Protein AF-A0A7Y3MAB2-F1 (afdb_monomer_lite)

Foldseek 3Di:
DQCLVQVVLVLAVVLVVQLVVPDPPSSVSNVVVVVVVVVVVVCLVPPQCVDPDPVNVVVLVVLLVVLCCQQVSLVVSCVVVVHRHGCNVVSVVSNVVSVVSVVVVVVVD

Sequence (109 aa):
MEEFTGRLWESFPPAEALCGLISDDHETGFLTINISILLFGLASYLFFLKKNNSLSNLIIWFWIVIGFVNGIGHFVWSIIQTAYTPGLATSQAVFLATILLLIKFRENN

Radius of gyration: 15.14 Å; chains: 1; bounding box: 39×25×43 Å

Structure (mmCIF, N/CA/C/O backbone):
data_AF-A0A7Y3MAB2-F1
#
_entry.id   AF-A0A7Y3MAB2-F1
#
loop_
_atom_site.group_PDB
_atom_site.id
_atom_site.type_symbol
_atom_site.label_atom_id
_atom_site.label_alt_id
_atom_site.label_comp_id
_atom_site.label_asym_id
_atom_site.label_entity_id
_atom_site.label_seq_id
_atom_site.pdbx_PDB_ins_code
_atom_site.Cartn_x
_atom_site.Cartn_y
_atom_site.Cartn_z
_atom_site.occupancy
_atom_site.B_iso_or_equiv
_atom_site.auth_seq_id
_atom_site.auth_comp_id
_atom_site.auth_asym_id
_atom_site.auth_atom_id
_atom_site.pdbx_PDB_model_num
ATOM 1 N N . MET A 1 1 ? 7.350 8.907 -4.323 1.00 65.19 1 MET A N 1
ATOM 2 C CA . MET A 1 1 ? 8.650 9.187 -4.977 1.00 65.19 1 MET A CA 1
ATOM 3 C C . MET A 1 1 ? 9.327 7.898 -5.406 1.00 65.19 1 MET A C 1
ATOM 5 O O . MET A 1 1 ? 9.539 7.774 -6.595 1.00 65.19 1 MET A O 1
ATOM 9 N N . GLU A 1 2 ? 9.577 6.938 -4.504 1.00 85.00 2 GLU A N 1
ATOM 10 C CA . GLU A 1 2 ? 10.221 5.643 -4.810 1.00 85.00 2 GLU A CA 1
ATOM 11 C C . GLU A 1 2 ? 9.636 4.914 -6.038 1.00 85.00 2 GLU A C 1
ATOM 13 O O . GLU A 1 2 ? 10.351 4.627 -6.995 1.00 85.00 2 GLU A O 1
ATOM 18 N N . GLU A 1 3 ? 8.329 4.651 -6.028 1.00 80.88 3 GLU A N 1
ATOM 19 C CA . GLU A 1 3 ? 7.636 3.907 -7.091 1.00 80.88 3 GLU A CA 1
ATOM 20 C C . GLU A 1 3 ? 7.648 4.643 -8.434 1.00 80.88 3 GLU A C 1
ATOM 22 O O . GLU A 1 3 ? 7.754 4.016 -9.483 1.00 80.88 3 GLU A O 1
ATOM 27 N N . PHE A 1 4 ? 7.601 5.978 -8.397 1.00 83.25 4 PHE A N 1
ATOM 28 C CA . PHE A 1 4 ? 7.655 6.815 -9.592 1.00 83.25 4 PHE A CA 1
ATOM 29 C C . PHE A 1 4 ? 9.072 6.884 -10.168 1.00 83.25 4 PHE A C 1
ATOM 31 O O . PHE A 1 4 ? 9.269 6.683 -11.360 1.00 83.25 4 PHE A O 1
ATOM 38 N N . THR A 1 5 ? 10.086 7.067 -9.315 1.00 84.88 5 THR A N 1
ATOM 39 C CA . THR A 1 5 ? 11.497 7.035 -9.733 1.00 84.88 5 THR A CA 1
ATOM 40 C C . THR A 1 5 ? 11.913 5.670 -10.267 1.00 84.88 5 THR A C 1
ATOM 42 O O . THR A 1 5 ? 12.757 5.588 -11.153 1.00 84.88 5 THR A O 1
ATOM 45 N N . GLY A 1 6 ? 11.320 4.601 -9.734 1.00 82.88 6 GLY A N 1
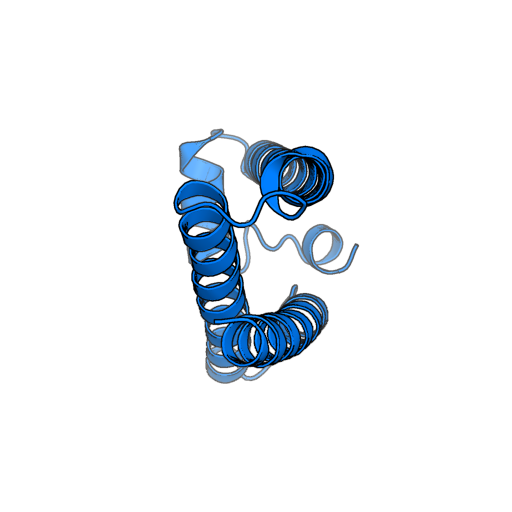ATOM 46 C CA . GLY A 1 6 ? 11.581 3.232 -10.154 1.00 82.88 6 GLY A CA 1
ATOM 47 C C . GLY A 1 6 ? 10.695 2.735 -11.293 1.00 82.88 6 GLY A C 1
ATOM 48 O O . GLY A 1 6 ? 10.819 1.569 -11.656 1.00 82.88 6 GLY A O 1
ATOM 49 N N . ARG A 1 7 ? 9.802 3.582 -11.832 1.00 88.56 7 ARG A N 1
ATOM 50 C CA . ARG A 1 7 ? 8.846 3.228 -12.895 1.00 88.56 7 ARG A CA 1
ATOM 51 C C . ARG A 1 7 ? 8.141 1.908 -12.580 1.00 88.56 7 ARG A C 1
ATOM 53 O O . ARG A 1 7 ? 8.258 0.920 -13.304 1.00 88.56 7 ARG A O 1
ATOM 60 N N . LEU A 1 8 ? 7.460 1.854 -11.433 1.00 88.38 8 LEU A N 1
ATOM 61 C CA . LEU A 1 8 ? 6.841 0.620 -10.931 1.00 88.38 8 LEU A CA 1
ATOM 62 C C . LEU A 1 8 ? 5.901 -0.026 -11.963 1.00 88.38 8 LEU A C 1
ATOM 64 O O . LEU A 1 8 ? 5.843 -1.249 -12.067 1.00 88.38 8 LEU A O 1
ATOM 68 N N . TRP A 1 9 ? 5.225 0.801 -12.759 1.00 89.25 9 TRP A N 1
ATOM 69 C CA . TRP A 1 9 ? 4.334 0.395 -13.848 1.00 89.25 9 TRP A CA 1
ATOM 70 C C . TRP A 1 9 ? 5.026 -0.329 -15.017 1.00 89.25 9 TRP A C 1
ATOM 72 O O . TRP A 1 9 ? 4.342 -0.810 -15.910 1.00 89.25 9 TRP A O 1
ATOM 82 N N . GLU A 1 10 ? 6.356 -0.424 -15.020 1.00 88.56 10 GLU A N 1
ATOM 83 C CA . GLU A 1 10 ? 7.148 -1.193 -15.996 1.00 88.56 10 GLU A CA 1
ATOM 84 C C . GLU A 1 10 ? 7.915 -2.359 -15.358 1.00 88.56 10 GLU A C 1
ATOM 86 O O . GLU A 1 10 ? 8.335 -3.282 -16.047 1.00 88.56 10 GLU A O 1
ATOM 91 N N . SER A 1 11 ? 8.146 -2.317 -14.044 1.00 85.38 11 SER A N 1
ATOM 92 C CA . SER A 1 11 ? 9.021 -3.270 -13.343 1.00 85.38 11 SER A CA 1
ATOM 93 C C . SER A 1 11 ? 8.272 -4.272 -12.466 1.00 85.38 11 SER A C 1
ATOM 95 O O . SER A 1 11 ? 8.865 -5.249 -11.998 1.00 85.38 11 SER A O 1
ATOM 97 N N . PHE A 1 12 ? 6.977 -4.050 -12.238 1.00 87.94 12 PHE A N 1
ATOM 98 C CA . PHE A 1 12 ? 6.119 -4.925 -11.454 1.00 87.94 12 PHE A CA 1
ATOM 99 C C . PHE A 1 12 ? 4.889 -5.338 -12.279 1.00 87.94 12 PHE A C 1
ATOM 101 O O . PHE A 1 12 ? 3.996 -4.513 -12.481 1.00 87.94 12 PHE A O 1
ATOM 108 N N . PRO A 1 13 ? 4.793 -6.609 -12.726 1.00 90.19 13 PRO A N 1
ATOM 109 C CA . PRO A 1 13 ? 3.742 -7.055 -13.645 1.00 90.19 13 PRO A CA 1
ATOM 110 C C . PRO A 1 13 ? 2.303 -6.766 -13.183 1.00 90.19 13 PRO A C 1
ATOM 112 O O . PRO A 1 13 ? 1.477 -6.388 -14.011 1.00 90.19 13 PRO A O 1
ATOM 115 N N . PRO A 1 14 ? 1.959 -6.874 -11.881 1.00 88.75 14 PRO A N 1
ATOM 116 C CA . PRO A 1 14 ? 0.638 -6.465 -11.411 1.00 88.75 14 PRO A CA 1
ATOM 117 C C . PRO A 1 14 ? 0.359 -4.970 -11.596 1.00 88.75 14 PRO A C 1
ATOM 119 O O . PRO A 1 14 ? -0.762 -4.606 -11.941 1.00 88.75 14 PRO A O 1
ATOM 122 N N . ALA A 1 15 ? 1.354 -4.100 -11.383 1.00 89.44 15 ALA A N 1
ATOM 123 C CA . ALA A 1 15 ? 1.190 -2.667 -11.613 1.00 89.44 15 ALA A CA 1
ATOM 124 C C . ALA A 1 15 ? 1.059 -2.363 -13.107 1.00 89.44 15 ALA A C 1
ATOM 126 O O . ALA A 1 15 ? 0.165 -1.612 -13.479 1.00 89.44 15 ALA A O 1
ATOM 127 N N . GLU A 1 16 ? 1.885 -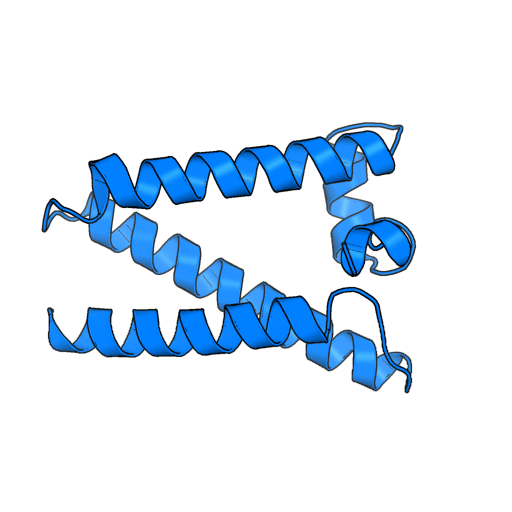2.981 -13.950 1.00 91.62 16 GLU A N 1
ATOM 128 C CA . GLU A 1 16 ? 1.808 -2.854 -15.410 1.00 91.62 16 GLU A CA 1
ATOM 129 C C . GLU A 1 16 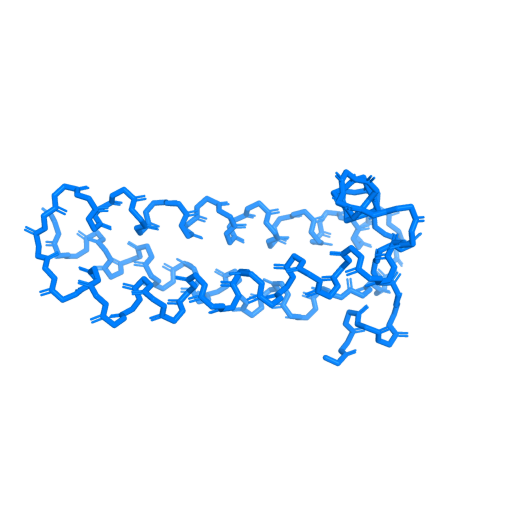? 0.410 -3.218 -15.930 1.00 91.62 16 GLU A C 1
ATOM 131 O O . GLU A 1 16 ? -0.244 -2.409 -16.587 1.00 91.62 16 GLU A O 1
ATOM 136 N N . ALA A 1 17 ? -0.101 -4.392 -15.543 1.00 92.06 17 ALA A N 1
ATOM 137 C CA . ALA A 1 17 ? -1.425 -4.854 -15.946 1.00 92.06 17 ALA A CA 1
ATOM 138 C C . ALA A 1 17 ? -2.541 -3.902 -15.490 1.00 92.06 17 ALA A C 1
ATOM 140 O O . ALA A 1 17 ? -3.443 -3.593 -16.264 1.00 92.06 17 ALA A O 1
ATOM 141 N N . LEU A 1 18 ? -2.487 -3.412 -14.245 1.00 92.06 18 LEU A N 1
ATOM 142 C CA . LEU A 1 18 ? -3.478 -2.462 -13.736 1.00 92.06 18 LEU A CA 1
ATOM 143 C C . LEU A 1 18 ? -3.416 -1.116 -14.465 1.00 92.06 18 LEU A C 1
ATOM 145 O O . LEU A 1 18 ? -4.463 -0.549 -14.766 1.00 92.06 18 LEU A O 1
ATOM 149 N N . CYS A 1 19 ? -2.219 -0.610 -14.763 1.00 93.06 19 CYS A N 1
ATOM 150 C CA . CYS A 1 19 ? -2.053 0.663 -15.464 1.00 93.06 19 CYS A CA 1
ATOM 151 C C . CYS A 1 19 ? -2.565 0.577 -16.906 1.00 93.06 19 CYS A C 1
ATOM 153 O O . CYS A 1 19 ? -3.299 1.470 -17.330 1.00 93.06 19 CYS A O 1
ATOM 155 N N . GLY A 1 20 ? -2.273 -0.524 -17.608 1.00 92.50 20 GLY A N 1
ATOM 156 C CA . GLY A 1 20 ? -2.757 -0.777 -18.969 1.00 92.50 20 GLY A CA 1
ATOM 157 C C . GLY A 1 20 ? -4.280 -0.918 -19.084 1.00 92.50 20 GLY A C 1
ATOM 158 O O . GLY A 1 20 ? -4.844 -0.650 -20.139 1.00 92.50 20 GLY A O 1
ATOM 159 N N . LEU A 1 21 ? -4.986 -1.272 -18.000 1.00 95.25 21 LEU A N 1
ATOM 160 C CA . LEU A 1 21 ? -6.459 -1.255 -17.978 1.00 95.25 21 LEU A CA 1
ATOM 161 C C . LEU A 1 21 ? -7.047 0.163 -17.961 1.00 95.25 21 LEU A C 1
ATOM 163 O O . LEU A 1 21 ? -8.224 0.338 -18.274 1.00 95.25 21 LEU A O 1
ATOM 167 N N . ILE A 1 22 ? -6.262 1.156 -17.544 1.00 94.81 22 ILE A N 1
ATOM 168 C CA . ILE A 1 22 ? -6.707 2.545 -17.395 1.00 94.81 22 ILE A CA 1
ATOM 169 C C . ILE A 1 22 ? -6.283 3.398 -18.591 1.00 94.81 22 ILE A C 1
ATOM 171 O O . ILE A 1 22 ? -7.047 4.263 -19.016 1.00 94.81 22 ILE A O 1
ATOM 175 N N . SER A 1 23 ? -5.074 3.186 -19.113 1.00 93.00 23 SER A N 1
ATOM 176 C CA . SER A 1 23 ? -4.484 4.005 -20.174 1.00 93.00 23 SER A CA 1
ATOM 177 C C . SER A 1 23 ? -3.423 3.217 -20.944 1.00 93.00 23 SER A C 1
ATOM 179 O O . SER A 1 23 ? -2.637 2.495 -20.334 1.00 93.00 23 SER A O 1
ATOM 181 N N . ASP A 1 24 ? -3.352 3.424 -22.264 1.00 92.31 24 ASP A N 1
ATOM 182 C CA . ASP A 1 24 ? -2.269 2.894 -23.111 1.00 92.31 24 ASP A CA 1
ATOM 183 C C . ASP A 1 24 ? -0.899 3.469 -22.705 1.00 92.31 24 ASP A C 1
ATOM 185 O O . ASP A 1 24 ? 0.131 2.811 -22.834 1.00 92.31 24 ASP A O 1
ATOM 189 N N . ASP A 1 25 ? -0.882 4.697 -22.176 1.00 93.56 25 ASP A N 1
ATOM 190 C CA . ASP A 1 25 ? 0.271 5.234 -21.457 1.00 93.56 25 ASP A CA 1
ATOM 191 C C . ASP A 1 25 ? 0.220 4.786 -19.989 1.00 93.56 25 ASP A C 1
ATOM 193 O O . ASP A 1 25 ? -0.573 5.306 -19.191 1.00 93.56 25 ASP A O 1
ATOM 197 N N . HIS A 1 26 ? 1.068 3.813 -19.644 1.00 92.00 26 HIS A N 1
ATOM 198 C CA . HIS A 1 26 ? 1.139 3.225 -18.308 1.00 92.00 26 HIS A CA 1
ATOM 199 C C . HIS A 1 26 ? 1.530 4.235 -17.221 1.00 92.00 26 HIS A C 1
ATOM 201 O O . HIS A 1 26 ? 1.087 4.081 -16.084 1.00 92.00 26 HIS A O 1
ATOM 207 N N . GLU A 1 27 ? 2.304 5.279 -17.537 1.00 92.88 27 GLU A N 1
ATOM 208 C CA . GLU A 1 27 ? 2.655 6.313 -16.555 1.00 92.88 27 GLU A CA 1
ATOM 209 C C . G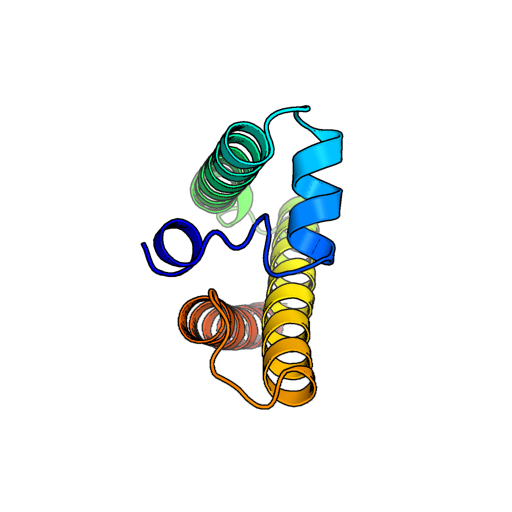LU A 1 27 ? 1.408 7.111 -16.149 1.00 92.88 27 GLU A C 1
ATOM 211 O O . GLU A 1 27 ? 1.120 7.275 -14.958 1.00 92.88 27 GLU A O 1
ATOM 216 N N . THR A 1 28 ? 0.607 7.529 -17.135 1.00 93.12 28 THR A N 1
ATOM 217 C CA . THR A 1 28 ? -0.693 8.164 -16.890 1.00 93.12 28 THR A CA 1
ATOM 218 C C . THR A 1 28 ? -1.621 7.232 -16.109 1.00 93.12 28 THR A C 1
ATOM 220 O O . THR A 1 28 ? -2.206 7.654 -15.109 1.00 93.12 28 THR A O 1
ATOM 223 N N . GLY A 1 29 ? -1.708 5.952 -16.492 1.00 92.88 29 GLY A N 1
ATOM 224 C CA . GLY A 1 29 ? -2.494 4.949 -15.764 1.00 92.88 29 GLY A CA 1
ATOM 225 C C . GLY A 1 29 ? -2.069 4.824 -14.296 1.00 92.88 29 GLY A C 1
ATOM 226 O O . GLY A 1 29 ? -2.911 4.841 -13.394 1.00 92.88 29 GLY A O 1
ATOM 227 N N . PHE A 1 30 ? -0.760 4.799 -14.040 1.00 92.56 30 PHE A N 1
ATOM 228 C CA . PHE A 1 30 ? -0.193 4.738 -12.696 1.00 92.56 30 PHE A CA 1
ATOM 229 C C . PHE A 1 30 ? -0.561 5.961 -11.852 1.00 92.56 30 PHE A C 1
ATOM 231 O O . PHE A 1 30 ? -0.981 5.818 -10.698 1.00 92.56 30 PHE A O 1
ATOM 238 N N . LEU A 1 31 ? -0.443 7.164 -12.421 1.00 94.06 31 LEU A N 1
ATOM 239 C CA . LEU A 1 31 ? -0.834 8.405 -11.752 1.00 94.06 31 LEU A CA 1
ATOM 240 C C . LEU A 1 31 ? -2.332 8.420 -11.444 1.00 94.06 31 LEU A C 1
ATOM 242 O O . LEU A 1 31 ? -2.721 8.726 -10.315 1.00 94.06 31 LEU A O 1
ATOM 246 N N . THR A 1 32 ? -3.176 8.043 -12.407 1.00 94.44 32 THR A N 1
ATOM 247 C CA . THR A 1 32 ? -4.631 7.991 -12.223 1.00 94.44 32 THR A CA 1
ATOM 248 C C . THR A 1 32 ? -5.021 7.037 -11.097 1.00 94.44 32 THR A C 1
ATOM 250 O O . THR A 1 32 ? -5.814 7.419 -10.230 1.00 94.44 32 THR A O 1
ATOM 253 N N . ILE A 1 33 ? -4.446 5.831 -11.056 1.00 92.94 33 ILE A N 1
ATOM 254 C CA . ILE A 1 33 ? -4.720 4.845 -10.000 1.00 92.94 33 ILE A CA 1
ATOM 255 C C . ILE A 1 33 ? -4.307 5.397 -8.636 1.00 92.94 33 ILE A C 1
ATOM 257 O O . ILE A 1 33 ? -5.119 5.409 -7.712 1.00 92.94 33 ILE A O 1
ATOM 261 N N . ASN A 1 34 ? -3.079 5.902 -8.505 1.00 92.19 34 ASN A N 1
ATOM 262 C CA . ASN A 1 34 ? -2.569 6.390 -7.223 1.00 92.19 34 ASN A CA 1
ATOM 263 C C . ASN A 1 34 ? -3.350 7.598 -6.699 1.00 92.19 34 ASN A C 1
ATOM 265 O O . ASN A 1 34 ? -3.693 7.645 -5.517 1.00 92.19 34 ASN A O 1
ATOM 269 N N . ILE A 1 35 ? -3.685 8.553 -7.570 1.00 94.62 35 ILE A N 1
ATOM 270 C CA . ILE A 1 35 ? -4.521 9.702 -7.202 1.00 94.62 35 ILE A CA 1
ATOM 271 C C . ILE A 1 35 ? -5.908 9.220 -6.768 1.00 94.62 35 ILE A C 1
ATOM 273 O O . ILE A 1 35 ? -6.417 9.674 -5.744 1.00 94.62 35 ILE A O 1
ATOM 277 N N . SER A 1 36 ? -6.499 8.266 -7.490 1.00 95.12 36 SER A N 1
ATOM 278 C CA . SER A 1 36 ? -7.813 7.710 -7.143 1.00 95.12 36 SER A CA 1
ATOM 279 C C . SER A 1 36 ? -7.794 7.007 -5.786 1.00 95.12 36 SER A C 1
ATOM 281 O O . SER A 1 36 ? -8.669 7.260 -4.960 1.00 95.12 36 SER A O 1
ATOM 283 N N . ILE A 1 37 ? -6.776 6.182 -5.519 1.00 92.88 37 ILE A N 1
ATOM 284 C CA . ILE A 1 37 ? -6.589 5.501 -4.230 1.00 92.88 37 ILE A CA 1
ATOM 285 C C . ILE A 1 37 ? -6.406 6.529 -3.111 1.00 92.88 37 ILE A C 1
ATOM 287 O O . ILE A 1 37 ? -7.057 6.417 -2.073 1.00 92.88 37 ILE A O 1
ATOM 291 N N . LEU A 1 38 ? -5.583 7.560 -3.316 1.00 92.06 38 LEU A N 1
ATOM 292 C CA . LEU A 1 38 ? -5.354 8.606 -2.319 1.00 92.06 38 LEU A CA 1
ATOM 293 C C . LEU A 1 38 ? -6.645 9.366 -1.985 1.00 92.06 38 LEU A C 1
ATOM 295 O O . LEU A 1 38 ? -6.983 9.533 -0.811 1.00 92.06 38 LEU A O 1
ATOM 299 N N . LEU A 1 39 ? -7.387 9.797 -3.009 1.00 94.56 39 LEU A N 1
ATOM 300 C CA . LEU A 1 39 ? -8.665 10.490 -2.839 1.00 94.56 39 LEU A CA 1
ATOM 301 C C . LEU A 1 39 ? -9.697 9.589 -2.157 1.00 94.56 39 LEU A C 1
ATOM 303 O O . LEU A 1 39 ? -10.399 10.036 -1.247 1.00 94.56 39 LEU A O 1
ATOM 307 N N . PHE A 1 40 ? -9.756 8.312 -2.538 1.00 93.69 40 PHE A N 1
ATOM 308 C CA . PHE A 1 40 ? -10.642 7.338 -1.912 1.00 93.69 40 PHE A CA 1
ATOM 309 C C . PHE A 1 40 ? -10.266 7.078 -0.447 1.00 93.69 40 PHE A C 1
ATOM 311 O O . PHE A 1 40 ? -11.151 6.976 0.403 1.00 93.69 40 PHE A O 1
ATOM 318 N N . GLY A 1 41 ? -8.974 7.033 -0.115 1.00 90.50 41 GLY A N 1
ATOM 319 C CA . GLY A 1 41 ? -8.481 6.893 1.259 1.00 90.50 41 GLY A CA 1
ATOM 320 C C . GLY A 1 41 ? -8.852 8.089 2.123 1.00 90.50 41 GLY A C 1
ATOM 321 O O . GLY A 1 41 ? -9.386 7.927 3.224 1.00 90.50 41 GLY A O 1
ATOM 322 N N . LEU A 1 42 ? -8.670 9.299 1.593 1.00 92.06 42 LEU A N 1
ATOM 323 C CA . LEU A 1 42 ? -9.071 10.525 2.275 1.00 92.06 42 LEU A CA 1
ATOM 324 C C . LEU A 1 42 ? -10.589 10.573 2.497 1.00 92.06 42 LEU A C 1
ATOM 326 O O . LEU A 1 42 ? -11.044 10.859 3.606 1.00 92.06 42 LEU A O 1
ATOM 330 N N . ALA A 1 43 ? -11.378 10.236 1.475 1.00 90.50 43 ALA A N 1
ATOM 331 C CA . ALA A 1 43 ? -12.830 10.161 1.590 1.00 90.50 43 ALA A CA 1
ATOM 332 C C . ALA A 1 43 ? -13.268 9.095 2.613 1.00 90.50 43 ALA A C 1
ATOM 334 O O . ALA A 1 43 ? -14.130 9.362 3.454 1.00 90.50 43 ALA A O 1
ATOM 335 N N . SER A 1 44 ? -12.631 7.919 2.600 1.00 88.94 44 SER A N 1
ATOM 336 C CA . SER A 1 44 ? -12.856 6.836 3.570 1.00 88.94 44 SER A CA 1
ATOM 337 C C . SER A 1 44 ? -12.697 7.339 5.007 1.00 88.94 44 SER A C 1
ATOM 339 O O . SER A 1 44 ? -13.590 7.158 5.841 1.00 88.94 44 SER A O 1
ATOM 341 N N . TYR A 1 45 ? -11.595 8.042 5.280 1.00 85.81 45 TYR A N 1
ATOM 342 C CA . TYR A 1 45 ? -11.294 8.588 6.600 1.00 85.81 45 TYR A CA 1
ATOM 343 C C . TYR A 1 45 ? -12.266 9.690 7.038 1.00 85.81 45 TYR A C 1
ATOM 345 O O . TYR A 1 45 ? -12.747 9.680 8.174 1.00 85.81 45 TYR A O 1
ATOM 353 N N . LEU A 1 46 ? -12.584 10.632 6.148 1.00 87.38 46 LEU A N 1
ATOM 354 C CA . LEU A 1 46 ? -13.411 11.788 6.497 1.00 87.38 46 LEU A CA 1
ATOM 355 C C . LEU A 1 46 ? -14.885 11.428 6.708 1.00 87.38 46 LEU A C 1
ATOM 357 O O . LEU A 1 46 ? -15.512 11.958 7.630 1.00 87.38 46 LEU A O 1
ATOM 361 N N . PHE A 1 47 ? -15.434 10.545 5.871 1.00 81.50 47 PHE A N 1
ATOM 362 C CA . PHE A 1 47 ? -16.880 10.327 5.795 1.00 81.50 47 PHE A CA 1
ATOM 363 C C . PHE A 1 47 ? -17.353 9.030 6.451 1.00 81.50 47 PHE A C 1
ATOM 365 O O . PHE A 1 47 ? -18.451 9.006 7.015 1.00 81.50 47 PHE A O 1
ATOM 372 N N . PHE A 1 48 ? -16.552 7.964 6.391 1.00 72.62 48 PHE A N 1
ATOM 373 C CA . PHE A 1 48 ? -17.017 6.622 6.741 1.00 72.62 48 PHE A CA 1
ATOM 374 C C . PHE A 1 48 ? -16.474 6.160 8.092 1.00 72.62 48 PHE A C 1
ATOM 376 O O . PHE A 1 48 ? -17.259 5.782 8.957 1.00 72.62 48 PHE A O 1
ATOM 383 N N . LEU A 1 49 ? -15.176 6.324 8.364 1.00 69.69 49 LEU A N 1
ATOM 384 C CA . LEU A 1 49 ? -14.561 5.824 9.607 1.00 69.69 49 LEU A CA 1
ATOM 385 C C . LEU A 1 49 ? -15.086 6.466 10.907 1.00 69.69 49 LEU A C 1
ATOM 387 O O . LEU A 1 49 ? -14.851 5.936 11.987 1.00 69.69 49 LEU A O 1
ATOM 391 N N . LYS A 1 50 ? -15.834 7.573 10.829 1.00 69.06 50 LYS A N 1
ATOM 392 C CA . LYS A 1 50 ? -16.498 8.192 11.993 1.00 69.06 50 LYS A CA 1
ATOM 393 C C . LYS A 1 50 ? -17.841 7.553 12.356 1.00 69.06 50 LYS A C 1
ATOM 395 O O . LYS A 1 50 ? -18.397 7.866 13.405 1.00 69.06 50 LYS A O 1
ATOM 400 N N . LYS A 1 51 ? -18.398 6.704 11.490 1.00 68.94 51 LYS A N 1
ATOM 401 C CA . LYS A 1 51 ? -19.703 6.062 11.685 1.00 68.94 51 LYS A CA 1
ATOM 402 C C . LYS A 1 51 ? -19.487 4.575 11.942 1.00 68.94 51 LYS A C 1
ATOM 404 O O . LYS A 1 51 ? -18.930 3.897 11.087 1.00 68.94 51 LYS A O 1
ATOM 409 N N . ASN A 1 52 ? -19.955 4.059 13.077 1.00 72.81 52 ASN A N 1
ATOM 410 C CA . ASN A 1 52 ? -19.911 2.624 13.369 1.00 72.81 52 ASN A CA 1
ATOM 411 C C . ASN A 1 52 ? -21.071 1.898 12.660 1.00 72.81 52 ASN A C 1
ATOM 413 O O . ASN A 1 52 ? -22.083 1.574 13.276 1.00 72.81 52 ASN A O 1
ATOM 417 N N . ASN A 1 53 ? -20.987 1.757 11.336 1.00 83.50 53 ASN A N 1
ATOM 418 C CA . ASN A 1 53 ? -22.002 1.079 10.531 1.00 83.50 53 ASN A CA 1
ATOM 419 C C . ASN A 1 53 ? -21.374 0.029 9.599 1.00 83.50 53 ASN A C 1
ATOM 421 O O . ASN A 1 53 ? -20.165 0.008 9.378 1.00 83.50 53 ASN A O 1
ATOM 425 N N . SER A 1 54 ? -22.215 -0.843 9.035 1.00 86.50 54 SER A N 1
ATOM 426 C CA . SER A 1 54 ? -21.773 -1.961 8.185 1.00 86.50 54 SER A CA 1
ATOM 427 C C . SER A 1 54 ? -20.942 -1.517 6.971 1.00 86.50 54 SER A C 1
ATOM 429 O O . SER A 1 54 ? -20.004 -2.216 6.587 1.00 86.50 54 SER A O 1
ATOM 431 N N . LEU A 1 55 ? -21.221 -0.336 6.409 1.00 88.38 55 LEU A N 1
ATOM 432 C CA . LEU A 1 55 ? -20.464 0.201 5.278 1.00 88.38 55 LEU A CA 1
ATOM 433 C C . LEU A 1 55 ? -19.034 0.583 5.682 1.00 88.38 55 LEU A C 1
ATOM 435 O O . LEU A 1 55 ? -18.093 0.295 4.948 1.00 88.38 55 LEU A O 1
ATOM 439 N N . SER A 1 56 ? -18.852 1.174 6.861 1.00 88.12 56 SER A N 1
ATOM 440 C CA . SER A 1 56 ? -17.523 1.473 7.401 1.00 88.12 56 SER A CA 1
ATOM 441 C C . SER A 1 56 ? -16.706 0.206 7.621 1.00 88.12 56 SER A C 1
ATOM 443 O O . SER A 1 56 ? -15.530 0.176 7.268 1.00 88.12 56 SER A O 1
ATOM 445 N N . ASN A 1 57 ? -17.336 -0.863 8.117 1.00 89.69 57 ASN A N 1
ATOM 446 C CA . ASN A 1 57 ? -16.678 -2.159 8.287 1.00 89.69 57 ASN A CA 1
ATOM 447 C C . ASN A 1 57 ? -16.220 -2.734 6.941 1.00 89.69 57 ASN A C 1
ATOM 449 O O . ASN A 1 57 ? -15.093 -3.211 6.832 1.00 89.69 57 ASN A O 1
ATOM 453 N N . LEU A 1 58 ? -17.058 -2.641 5.903 1.00 91.75 58 LEU A N 1
ATOM 454 C CA . LEU A 1 58 ? -16.696 -3.063 4.549 1.00 91.75 58 LEU A CA 1
ATOM 455 C C . LEU A 1 58 ? -15.513 -2.253 4.002 1.00 91.75 58 LEU A C 1
ATOM 457 O O . LEU A 1 58 ? -14.581 -2.833 3.452 1.00 91.75 58 LEU A O 1
ATOM 461 N N . ILE A 1 59 ? -15.517 -0.930 4.187 1.00 92.56 59 ILE A N 1
ATOM 462 C CA . ILE A 1 59 ? -14.432 -0.048 3.730 1.00 92.56 59 ILE A CA 1
ATOM 463 C C . ILE A 1 59 ? -13.122 -0.350 4.470 1.00 92.56 59 ILE A C 1
ATOM 465 O O . ILE A 1 59 ? -12.064 -0.390 3.847 1.00 92.56 59 ILE A O 1
ATOM 469 N N . ILE A 1 60 ? -13.169 -0.604 5.780 1.00 92.00 60 ILE A N 1
ATOM 470 C CA . ILE A 1 60 ? -11.983 -1.002 6.553 1.00 92.00 60 ILE A CA 1
ATOM 471 C C . ILE A 1 60 ? -11.423 -2.323 6.023 1.00 92.00 60 ILE A C 1
ATOM 473 O O . ILE A 1 60 ? -10.224 -2.417 5.770 1.00 92.00 60 ILE A O 1
ATOM 477 N N . TRP A 1 61 ? -12.283 -3.318 5.787 1.00 93.94 61 TRP A N 1
ATOM 478 C CA . TRP A 1 61 ? -11.862 -4.589 5.199 1.00 93.94 61 TRP A CA 1
ATOM 479 C C . TRP A 1 61 ? -11.272 -4.432 3.800 1.00 93.94 61 TRP A C 1
ATOM 481 O O . TRP A 1 61 ? -10.265 -5.071 3.505 1.00 93.94 61 TRP A O 1
ATOM 491 N N . PHE A 1 62 ? -11.841 -3.560 2.966 1.00 94.31 62 PHE A N 1
ATOM 492 C CA . PHE A 1 62 ? -11.272 -3.228 1.661 1.00 94.31 62 PHE A CA 1
ATOM 493 C C . PHE A 1 62 ? -9.823 -2.736 1.796 1.00 94.31 62 PHE A C 1
ATOM 495 O O . PHE A 1 62 ? -8.930 -3.284 1.151 1.00 94.31 62 PHE A O 1
ATOM 502 N N . TRP A 1 63 ? -9.565 -1.770 2.686 1.00 94.75 63 TRP A N 1
ATOM 503 C CA . TRP A 1 63 ? -8.209 -1.265 2.929 1.00 94.75 63 TRP A CA 1
ATOM 504 C C . TRP A 1 63 ? -7.272 -2.329 3.499 1.00 94.75 63 TRP A C 1
ATOM 506 O O . TRP A 1 63 ? -6.111 -2.385 3.098 1.00 94.75 63 TRP A O 1
ATOM 516 N N . ILE A 1 64 ? -7.776 -3.201 4.378 1.00 94.94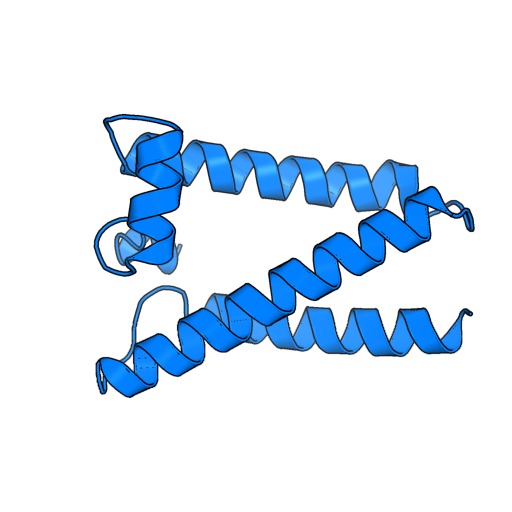 64 ILE A N 1
ATOM 517 C CA . ILE A 1 64 ? -7.002 -4.322 4.918 1.00 94.94 64 ILE A CA 1
ATOM 518 C C . ILE A 1 64 ? -6.567 -5.266 3.798 1.00 94.94 64 ILE A C 1
ATOM 520 O O . ILE A 1 64 ? -5.382 -5.560 3.673 1.00 94.94 64 ILE A O 1
ATOM 524 N N . VAL A 1 65 ? -7.495 -5.710 2.952 1.00 96.00 65 VAL A N 1
ATOM 525 C CA . VAL A 1 65 ? -7.183 -6.636 1.854 1.00 96.00 65 VAL A CA 1
ATOM 526 C C . VAL A 1 65 ? -6.179 -6.014 0.885 1.00 96.00 65 VAL A C 1
ATOM 528 O O . VAL A 1 65 ? -5.172 -6.646 0.573 1.00 96.00 65 VAL A O 1
ATOM 531 N N . ILE A 1 66 ? -6.405 -4.768 0.457 1.00 94.12 66 ILE A N 1
ATOM 532 C CA . ILE A 1 66 ? -5.496 -4.068 -0.460 1.00 94.12 66 ILE A CA 1
ATOM 533 C C . ILE A 1 66 ? -4.100 -3.915 0.153 1.00 94.12 66 ILE A C 1
ATOM 535 O O . ILE A 1 66 ? -3.113 -4.235 -0.507 1.00 94.12 66 ILE A O 1
ATOM 539 N N . GLY A 1 67 ? -4.003 -3.489 1.416 1.00 95.44 67 GLY A N 1
ATOM 540 C CA . GLY A 1 67 ? -2.723 -3.325 2.104 1.00 95.44 67 GLY A CA 1
ATOM 541 C C . GLY A 1 67 ? -1.953 -4.639 2.256 1.00 95.44 67 GLY A C 1
ATOM 542 O O . GLY A 1 67 ? -0.742 -4.667 2.041 1.00 95.44 67 GLY A O 1
ATOM 543 N N . PHE A 1 68 ? -2.646 -5.745 2.548 1.00 96.31 68 PHE A N 1
ATOM 544 C CA . PHE A 1 68 ? -2.034 -7.075 2.618 1.00 96.31 68 PHE A CA 1
ATOM 545 C C . PHE A 1 68 ? -1.529 -7.559 1.259 1.00 96.31 68 PHE A C 1
ATOM 547 O O . PHE A 1 68 ? -0.383 -7.996 1.154 1.00 96.31 68 PHE A O 1
ATOM 554 N N . VAL A 1 69 ? -2.365 -7.467 0.221 1.00 94.44 69 VAL A N 1
ATOM 555 C CA . VAL A 1 69 ? -1.989 -7.871 -1.141 1.00 94.44 69 VAL A CA 1
ATOM 556 C C . VAL A 1 69 ? -0.799 -7.051 -1.631 1.00 94.44 69 VAL A C 1
ATOM 558 O O . VAL A 1 69 ? 0.135 -7.619 -2.192 1.00 94.44 69 VAL A O 1
ATOM 561 N N . ASN A 1 70 ? -0.794 -5.742 -1.374 1.00 93.88 70 ASN A N 1
ATOM 562 C CA . ASN A 1 70 ? 0.301 -4.862 -1.762 1.00 93.88 70 ASN A CA 1
ATOM 563 C C . ASN A 1 70 ? 1.600 -5.218 -1.011 1.00 93.88 70 ASN A C 1
ATOM 565 O O . ASN A 1 70 ? 2.610 -5.519 -1.644 1.00 93.88 70 ASN A O 1
ATOM 569 N N . GLY A 1 71 ? 1.556 -5.301 0.323 1.00 94.25 71 GLY A N 1
ATOM 570 C CA . GLY A 1 71 ? 2.723 -5.642 1.142 1.00 94.25 71 GLY A CA 1
ATOM 571 C C . GLY A 1 71 ? 3.343 -6.995 0.788 1.00 94.25 71 GLY A C 1
ATOM 572 O O . GLY A 1 71 ? 4.553 -7.087 0.574 1.00 94.25 71 GLY A O 1
ATOM 573 N N . ILE A 1 72 ? 2.520 -8.042 0.674 1.00 95.44 72 ILE A N 1
ATOM 574 C CA . ILE A 1 72 ? 2.989 -9.385 0.307 1.00 95.44 72 ILE A CA 1
ATOM 575 C C . ILE A 1 72 ? 3.481 -9.403 -1.142 1.00 95.44 72 ILE A C 1
ATOM 577 O O . ILE A 1 72 ? 4.541 -9.963 -1.413 1.00 95.44 72 ILE A O 1
ATOM 581 N N . GLY A 1 73 ? 2.742 -8.784 -2.065 1.00 93.44 73 GLY A N 1
ATOM 582 C CA . GLY A 1 73 ? 3.071 -8.769 -3.488 1.00 93.44 73 GLY A CA 1
ATOM 583 C C . GLY A 1 73 ? 4.445 -8.165 -3.758 1.00 93.44 73 GLY A C 1
ATOM 584 O O . GLY A 1 73 ? 5.273 -8.800 -4.407 1.00 93.44 73 GLY A O 1
ATOM 585 N N . HIS A 1 74 ? 4.722 -6.987 -3.195 1.00 93.69 74 HIS A N 1
ATOM 586 C CA . HIS A 1 74 ? 6.028 -6.344 -3.329 1.00 93.69 74 HIS A CA 1
ATOM 587 C C . HIS A 1 74 ? 7.143 -7.137 -2.641 1.00 93.69 74 HIS A C 1
ATOM 589 O O . HIS A 1 74 ? 8.219 -7.283 -3.213 1.00 93.69 74 HIS A O 1
ATOM 595 N N . PHE A 1 75 ? 6.892 -7.696 -1.453 1.00 94.50 75 PHE A N 1
ATOM 596 C CA . PHE A 1 75 ? 7.891 -8.497 -0.743 1.00 94.50 75 PHE A CA 1
ATOM 597 C C . PHE A 1 75 ? 8.286 -9.757 -1.524 1.00 94.50 75 PHE A C 1
ATOM 599 O O . PHE A 1 75 ? 9.470 -10.011 -1.750 1.00 94.50 75 PHE A O 1
ATOM 606 N N . VAL A 1 76 ? 7.294 -10.524 -1.984 1.00 95.25 76 VAL A N 1
ATOM 607 C CA . VAL A 1 76 ? 7.512 -11.727 -2.799 1.00 95.25 76 VAL A CA 1
ATOM 608 C C . VAL A 1 76 ? 8.209 -11.364 -4.107 1.00 95.25 76 VAL A C 1
ATOM 610 O O . VAL A 1 76 ? 9.143 -12.056 -4.507 1.00 95.25 76 VAL A O 1
ATOM 613 N N . TRP A 1 77 ? 7.814 -10.264 -4.750 1.00 94.00 77 TRP A N 1
ATOM 614 C CA . TRP A 1 77 ? 8.454 -9.810 -5.982 1.00 94.00 77 TRP A CA 1
ATOM 615 C C . TRP A 1 77 ? 9.927 -9.453 -5.786 1.00 94.00 77 TRP A C 1
ATOM 617 O O . TRP A 1 77 ? 10.765 -9.900 -6.565 1.00 94.00 77 TRP A O 1
ATOM 627 N N . SER A 1 78 ? 10.273 -8.729 -4.718 1.00 93.62 78 SER A N 1
ATOM 628 C CA . SER A 1 78 ? 11.675 -8.428 -4.403 1.00 93.62 78 SER A CA 1
ATOM 629 C C . SER A 1 78 ? 12.502 -9.688 -4.138 1.00 93.62 78 SER A C 1
ATOM 631 O O . SER A 1 78 ? 13.659 -9.757 -4.551 1.00 93.62 78 SER A O 1
ATOM 633 N N . ILE A 1 79 ? 11.916 -10.708 -3.495 1.00 95.81 79 ILE A N 1
ATOM 634 C CA . ILE A 1 79 ? 12.579 -12.008 -3.307 1.00 95.81 79 ILE A CA 1
ATOM 635 C C . ILE A 1 79 ? 12.842 -12.678 -4.656 1.00 95.81 79 ILE A C 1
ATOM 637 O O . ILE A 1 79 ? 13.962 -13.122 -4.898 1.00 95.81 79 ILE A O 1
ATOM 641 N N . ILE A 1 80 ? 11.835 -12.732 -5.535 1.00 94.50 80 ILE A N 1
ATOM 642 C CA . ILE A 1 80 ? 11.956 -13.339 -6.870 1.00 94.50 80 ILE A CA 1
ATOM 643 C C . ILE A 1 80 ? 13.040 -12.635 -7.688 1.00 94.50 80 ILE A C 1
ATOM 645 O O . ILE A 1 80 ? 13.855 -13.298 -8.322 1.00 94.50 80 ILE A O 1
ATOM 649 N N . GLN A 1 81 ? 13.085 -11.303 -7.632 1.00 93.44 81 GLN A N 1
ATOM 650 C CA . GLN A 1 81 ? 14.081 -10.511 -8.351 1.00 93.44 81 GLN A CA 1
ATOM 651 C C . GLN A 1 81 ? 15.460 -10.520 -7.689 1.00 93.44 81 GLN A C 1
ATOM 653 O O . GLN A 1 81 ? 16.421 -10.014 -8.265 1.00 93.44 81 GLN A O 1
ATOM 658 N N . THR A 1 82 ? 15.588 -11.102 -6.491 1.00 93.56 82 THR A N 1
ATOM 659 C CA . THR A 1 82 ? 16.828 -11.146 -5.696 1.00 93.56 82 THR A CA 1
ATOM 660 C C . THR A 1 82 ? 17.472 -9.768 -5.491 1.00 93.56 82 THR A C 1
ATOM 662 O O . THR A 1 82 ? 18.679 -9.645 -5.295 1.00 93.56 82 THR A O 1
ATOM 665 N N . ALA A 1 83 ? 16.657 -8.715 -5.550 1.00 91.06 83 ALA A N 1
ATOM 666 C CA . ALA A 1 83 ? 17.092 -7.331 -5.590 1.00 91.06 83 ALA A CA 1
ATOM 667 C C . ALA A 1 83 ? 16.043 -6.421 -4.950 1.00 91.06 83 ALA A C 1
ATOM 669 O O . ALA A 1 83 ? 14.870 -6.772 -4.810 1.00 91.06 83 ALA A O 1
ATOM 670 N N . TYR A 1 84 ? 16.470 -5.214 -4.586 1.00 88.69 84 TYR A N 1
ATOM 671 C CA . TYR A 1 84 ? 15.543 -4.171 -4.180 1.00 88.69 84 TYR A CA 1
ATOM 672 C C . TYR A 1 84 ? 14.676 -3.762 -5.373 1.00 88.69 84 TYR A C 1
ATOM 674 O O . TYR A 1 84 ? 15.205 -3.314 -6.392 1.00 88.69 84 TYR A O 1
ATOM 682 N N . THR A 1 85 ? 13.355 -3.890 -5.245 1.00 92.19 85 THR A N 1
ATOM 683 C CA . THR A 1 85 ? 12.414 -3.438 -6.274 1.00 92.19 85 THR A CA 1
ATOM 684 C C . THR A 1 85 ? 11.681 -2.181 -5.818 1.00 92.19 85 THR A C 1
ATOM 686 O O . THR A 1 85 ? 11.407 -2.037 -4.622 1.00 92.19 85 THR A O 1
ATOM 689 N N . PRO A 1 86 ? 11.303 -1.293 -6.751 1.00 90.19 86 PRO A N 1
ATOM 690 C CA . PRO A 1 86 ? 10.491 -0.127 -6.434 1.00 90.19 86 PRO A CA 1
ATOM 691 C C . PRO A 1 86 ? 9.222 -0.510 -5.661 1.00 90.19 86 PRO A C 1
ATOM 693 O O . PRO A 1 86 ? 8.603 -1.547 -5.910 1.00 90.19 86 PRO A O 1
ATOM 696 N N . GLY A 1 87 ? 8.856 0.322 -4.694 1.00 89.25 87 GLY A N 1
ATOM 697 C CA . GLY A 1 87 ? 7.679 0.125 -3.852 1.00 89.25 87 GLY A CA 1
ATOM 698 C C . GLY A 1 87 ? 7.884 -0.865 -2.711 1.00 89.25 87 GLY A C 1
ATOM 699 O O . GLY A 1 87 ? 6.973 -1.027 -1.908 1.00 89.25 87 GLY A O 1
ATOM 700 N N . LEU A 1 88 ? 9.049 -1.511 -2.560 1.00 92.31 88 LEU A N 1
ATOM 701 C CA . LEU A 1 88 ? 9.278 -2.413 -1.427 1.00 92.31 88 LEU A CA 1
ATOM 702 C C . LEU A 1 88 ? 9.190 -1.658 -0.096 1.00 92.31 88 LEU A C 1
ATOM 704 O O . LEU A 1 88 ? 8.424 -2.052 0.778 1.00 92.31 88 LEU A O 1
ATOM 708 N N . ALA A 1 89 ? 9.928 -0.557 0.065 1.00 92.75 89 ALA A N 1
ATOM 709 C CA . ALA A 1 89 ? 9.916 0.179 1.329 1.00 92.75 89 ALA A CA 1
ATOM 710 C C . ALA A 1 89 ? 8.533 0.785 1.608 1.00 92.75 89 ALA A C 1
ATOM 712 O O . ALA A 1 89 ? 7.997 0.645 2.712 1.00 92.75 89 ALA A O 1
ATOM 713 N N . THR A 1 90 ? 7.935 1.410 0.590 1.00 91.50 90 THR A N 1
ATOM 714 C CA . THR A 1 90 ? 6.605 2.025 0.692 1.00 91.50 90 THR A CA 1
ATOM 715 C C . THR A 1 90 ? 5.522 0.989 1.025 1.00 91.50 90 THR A C 1
ATOM 717 O O . THR A 1 90 ? 4.771 1.179 1.985 1.00 91.50 90 THR A O 1
ATOM 720 N N . SER A 1 91 ? 5.479 -0.143 0.315 1.00 92.75 91 SER A N 1
ATOM 721 C CA . SER A 1 91 ? 4.506 -1.218 0.563 1.00 92.75 91 SER A CA 1
ATOM 722 C C . SER A 1 91 ? 4.651 -1.837 1.950 1.00 92.75 91 SER A C 1
ATOM 724 O O . SER A 1 91 ? 3.639 -2.098 2.595 1.00 92.75 91 SER A O 1
ATOM 726 N N . GLN A 1 92 ? 5.874 -2.020 2.465 1.00 94.62 92 GLN A N 1
ATOM 727 C CA . GLN A 1 92 ? 6.066 -2.550 3.819 1.00 94.62 92 GLN A CA 1
ATOM 728 C C . GLN A 1 92 ? 5.610 -1.558 4.895 1.00 94.62 92 GLN A C 1
ATOM 730 O O . GLN A 1 92 ? 5.021 -1.965 5.898 1.00 94.62 92 GLN A O 1
ATOM 735 N N . ALA A 1 93 ? 5.811 -0.253 4.689 1.00 94.12 93 ALA A N 1
ATOM 736 C CA . ALA A 1 93 ? 5.271 0.759 5.596 1.00 94.12 93 ALA A CA 1
ATOM 737 C C . ALA A 1 93 ? 3.731 0.727 5.619 1.00 94.12 93 ALA A C 1
ATOM 739 O O . ALA A 1 93 ? 3.124 0.727 6.694 1.00 94.12 93 ALA A O 1
ATOM 740 N N . VAL A 1 94 ? 3.098 0.627 4.444 1.00 92.62 94 VAL A N 1
ATOM 741 C CA . VAL A 1 94 ? 1.639 0.473 4.321 1.00 92.62 94 VAL A CA 1
ATOM 742 C C . VAL A 1 94 ? 1.167 -0.842 4.944 1.00 92.62 94 VAL A C 1
ATOM 744 O O . VAL A 1 94 ? 0.147 -0.861 5.631 1.00 92.62 94 VAL A O 1
ATOM 747 N N . PHE A 1 95 ? 1.914 -1.930 4.776 1.00 95.06 95 PHE A N 1
ATOM 748 C CA . PHE A 1 95 ? 1.600 -3.236 5.352 1.00 95.06 95 PHE A CA 1
ATOM 749 C C . PHE A 1 95 ? 1.578 -3.192 6.884 1.00 95.06 95 PHE A C 1
ATOM 751 O O . PHE A 1 95 ? 0.611 -3.635 7.504 1.00 95.06 95 PHE A O 1
ATOM 758 N N . LEU A 1 96 ? 2.581 -2.568 7.509 1.00 95.94 96 LEU A N 1
ATOM 759 C CA . LEU A 1 96 ? 2.606 -2.367 8.960 1.00 95.94 96 LEU A CA 1
ATOM 760 C C . LEU A 1 96 ? 1.440 -1.490 9.436 1.00 95.94 96 LEU A C 1
ATOM 762 O O . LEU A 1 96 ? 0.765 -1.839 10.406 1.00 95.94 96 LEU A O 1
ATOM 766 N N . ALA A 1 97 ? 1.148 -0.392 8.731 1.00 94.06 97 ALA A N 1
ATOM 767 C CA . ALA A 1 97 ? -0.018 0.442 9.028 1.00 94.06 97 ALA A CA 1
ATOM 768 C C . ALA A 1 97 ? -1.334 -0.349 8.907 1.00 94.06 97 ALA A C 1
ATOM 770 O O . ALA A 1 97 ? -2.253 -0.164 9.705 1.00 94.06 97 ALA A O 1
ATOM 771 N N . THR A 1 98 ? -1.401 -1.278 7.955 1.00 94.25 98 THR A N 1
ATOM 772 C CA . THR A 1 98 ? -2.553 -2.156 7.734 1.00 94.25 98 THR A CA 1
ATOM 773 C C . THR A 1 98 ? -2.728 -3.169 8.865 1.00 94.25 98 THR A C 1
ATOM 775 O O . THR A 1 98 ? -3.849 -3.393 9.321 1.00 94.25 98 THR A O 1
ATOM 778 N N . ILE A 1 99 ? -1.636 -3.740 9.380 1.00 95.38 99 ILE A N 1
ATOM 779 C CA . ILE A 1 99 ? -1.672 -4.611 10.565 1.00 95.38 99 ILE A CA 1
ATOM 780 C C . ILE A 1 99 ? -2.191 -3.835 11.780 1.00 95.38 99 ILE A C 1
ATOM 782 O O . ILE A 1 99 ? -3.073 -4.322 12.488 1.00 95.38 99 ILE A O 1
ATOM 786 N N . LEU A 1 100 ? -1.702 -2.610 12.000 1.00 94.38 100 LEU A N 1
ATOM 787 C CA . LEU A 1 100 ? -2.185 -1.753 13.087 1.00 94.38 100 LEU A CA 1
ATOM 788 C C . LEU A 1 100 ? -3.677 -1.431 12.940 1.00 94.38 100 LEU A C 1
ATOM 790 O O . LEU A 1 100 ? -4.416 -1.474 13.926 1.00 94.38 100 LEU A O 1
ATOM 794 N N . LEU A 1 101 ? -4.134 -1.149 11.716 1.00 91.19 101 LEU A N 1
ATOM 795 C CA . LEU A 1 101 ? -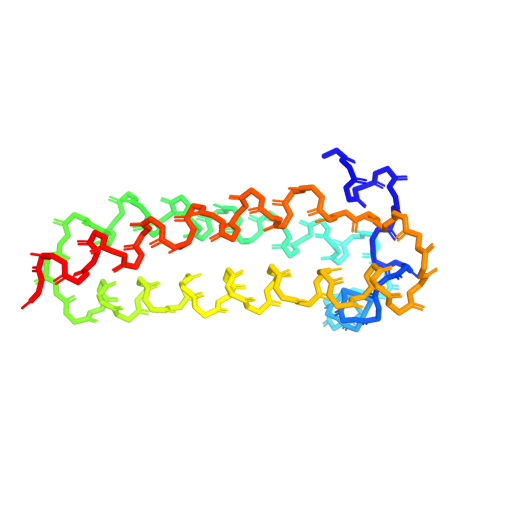5.549 -0.931 11.422 1.00 91.19 101 LEU A CA 1
ATOM 796 C C . LEU A 1 101 ? -6.388 -2.168 11.763 1.00 91.19 101 LEU A C 1
ATOM 798 O O . LEU A 1 101 ? -7.421 -2.027 12.411 1.00 91.19 101 LEU A O 1
ATOM 802 N N . LEU A 1 102 ? -5.940 -3.366 11.378 1.00 93.94 102 LEU A N 1
ATOM 803 C CA . LEU A 1 102 ? -6.631 -4.623 11.673 1.00 93.94 102 LEU A CA 1
ATOM 804 C C . LEU A 1 102 ? -6.715 -4.894 13.182 1.00 93.94 102 LEU A C 1
ATOM 806 O O . LEU A 1 102 ? -7.784 -5.257 13.672 1.00 93.94 102 LEU A O 1
ATOM 810 N N . ILE A 1 103 ? -5.619 -4.689 13.923 1.00 94.06 103 ILE A N 1
ATOM 811 C CA . ILE A 1 103 ? -5.600 -4.844 15.387 1.00 94.06 103 ILE A CA 1
ATOM 812 C C . ILE A 1 103 ? -6.637 -3.912 16.013 1.00 94.06 103 ILE A C 1
ATOM 814 O O . ILE A 1 103 ? -7.523 -4.365 16.735 1.00 94.06 103 ILE A O 1
ATOM 818 N N . LYS A 1 104 ? -6.588 -2.624 15.661 1.00 89.25 104 LYS A N 1
ATOM 819 C CA . LYS A 1 104 ? -7.514 -1.627 16.198 1.00 89.25 104 LYS A CA 1
ATOM 820 C C . LYS A 1 104 ? -8.960 -1.900 15.793 1.00 89.25 104 LYS A C 1
ATOM 822 O O . LYS A 1 104 ? -9.874 -1.671 16.577 1.00 89.25 104 LYS A O 1
ATOM 827 N N . PHE A 1 105 ? -9.196 -2.379 14.577 1.00 88.44 105 PHE A N 1
ATOM 828 C CA . PHE A 1 105 ? -10.536 -2.736 14.126 1.00 88.44 105 PHE A CA 1
ATOM 829 C C . PHE A 1 105 ? -11.112 -3.902 14.936 1.00 88.44 105 PHE A C 1
ATOM 831 O O . PHE A 1 105 ? -12.278 -3.853 15.322 1.00 88.44 105 PHE A O 1
ATOM 838 N N . ARG A 1 106 ? -10.285 -4.904 15.254 1.00 88.81 106 ARG A N 1
ATOM 839 C CA . ARG A 1 106 ? -10.674 -6.043 16.092 1.00 88.81 106 ARG A CA 1
ATOM 840 C C . ARG A 1 106 ? -10.946 -5.653 17.545 1.00 88.81 106 ARG A C 1
ATOM 842 O O . ARG A 1 106 ? -11.813 -6.246 18.157 1.00 88.81 106 ARG A O 1
ATOM 849 N N . GLU A 1 107 ? -10.228 -4.684 18.107 1.00 87.62 107 GLU A N 1
ATOM 850 C CA . GLU A 1 107 ? -10.487 -4.211 19.479 1.00 87.62 107 GLU A CA 1
ATOM 851 C C . GLU A 1 107 ? -11.825 -3.468 19.624 1.00 87.62 107 GLU A C 1
ATOM 853 O O . GLU A 1 107 ? -12.375 -3.401 20.720 1.00 87.62 107 GLU A O 1
ATOM 858 N N . ASN A 1 108 ? -12.340 -2.894 18.533 1.00 76.62 108 ASN A N 1
ATOM 859 C CA . ASN A 1 108 ? -13.552 -2.070 18.535 1.00 76.62 108 ASN A CA 1
ATOM 860 C C . ASN A 1 108 ? -14.824 -2.818 18.080 1.00 76.62 108 ASN A C 1
ATOM 862 O O . ASN A 1 108 ? -15.885 -2.191 18.030 1.00 76.62 108 ASN A O 1
ATOM 866 N N . ASN A 1 109 ? -14.736 -4.112 17.740 1.00 71.94 109 ASN A N 1
ATOM 867 C CA . ASN A 1 109 ? -15.866 -4.972 17.348 1.00 71.94 109 ASN A CA 1
ATOM 868 C C . ASN A 1 109 ? -15.907 -6.239 18.204 1.00 71.94 109 ASN A C 1
ATOM 870 O O . ASN A 1 109 ? -17.032 -6.665 18.539 1.00 71.94 109 ASN A O 1
#

Secondary structure (DSSP, 8-state):
-HHHHTTHHHHSHHHHHHHHTT-SSHHHHHHHHHHHHHHHHHHIIIIITTS-SHHHHHHHHHHHHHHHHHHHHHHHHHHHTTS--TTHHHHHHHHHHHHHHHHHHHHT-

pLDDT: mean 90.13, std 6.4, range [65.19, 96.31]